Protein AF-A0A1S2LPU7-F1 (afdb_monomer_lite)

Radius of gyration: 16.58 Å; chains: 1; bounding box: 44×33×43 Å

Sequence (123 aa):
MDDPYAPEIELVKGVYVINKKAILELLEGRIHSINSYEFNILKKKSRNISDEDIEYVLEMATVVVLASEKNQTLTTYFIAGTGEKLNSILNLCLGYSKDLENNKFKLSLQNFIDDVEVVKQMG

Secondary structure (DSSP, 8-state):
---TTSPPTTTEEEEEEE--HHHHHHHTTSS--TTSHHHHHHHHHPPPPPGGGHHHHHHHPEEEEEE-SSTTS--EEEEES--HHHHHHHHHHH---GGG-SGGGHHHHHHHHHHHHHHHHH-

Structure (mmCIF, N/CA/C/O backbone):
data_AF-A0A1S2LPU7-F1
#
_entry.id   AF-A0A1S2LPU7-F1
#
loop_
_atom_site.group_PDB
_atom_site.id
_atom_site.type_symbol
_atom_site.label_atom_id
_atom_site.label_alt_id
_atom_site.label_comp_id
_atom_site.label_asym_id
_atom_site.label_entity_id
_atom_site.label_seq_id
_atom_site.pdbx_PDB_ins_code
_atom_site.Cartn_x
_atom_site.Cartn_y
_atom_site.Cartn_z
_atom_site.occupancy
_atom_site.B_iso_or_equiv
_atom_site.auth_seq_id
_atom_site.auth_comp_id
_atom_site.auth_asym_id
_atom_site.auth_atom_id
_atom_site.pdbx_PDB_model_num
ATOM 1 N N . MET A 1 1 ? -12.432 -2.689 -25.517 1.00 45.09 1 MET A N 1
ATOM 2 C CA . MET A 1 1 ? -11.381 -1.663 -25.632 1.00 45.09 1 MET A CA 1
ATOM 3 C C . MET A 1 1 ? -10.434 -1.960 -24.503 1.00 45.09 1 MET A C 1
ATOM 5 O O . MET A 1 1 ? -10.892 -1.933 -23.368 1.00 45.09 1 MET A O 1
ATOM 9 N N . ASP A 1 2 ? -9.207 -2.350 -24.820 1.00 57.66 2 ASP A N 1
ATOM 10 C CA . ASP A 1 2 ? -8.193 -2.603 -23.801 1.00 57.66 2 ASP A CA 1
ATOM 11 C C . ASP A 1 2 ? -7.851 -1.270 -23.130 1.00 57.66 2 ASP A C 1
ATOM 13 O O . ASP A 1 2 ? -7.669 -0.258 -23.812 1.00 57.66 2 ASP A O 1
ATOM 17 N N . ASP A 1 3 ? -7.879 -1.245 -21.798 1.00 61.09 3 ASP A N 1
ATOM 18 C CA . ASP A 1 3 ? -7.487 -0.074 -21.020 1.00 61.09 3 ASP A CA 1
ATOM 19 C C . ASP A 1 3 ? -6.005 0.215 -21.323 1.00 61.09 3 ASP A C 1
ATOM 21 O O . ASP A 1 3 ? -5.168 -0.653 -21.071 1.00 61.09 3 ASP A O 1
ATOM 25 N N . PRO A 1 4 ? -5.653 1.394 -21.872 1.00 68.12 4 PRO A N 1
ATOM 26 C CA . PRO A 1 4 ? -4.277 1.706 -22.257 1.00 68.12 4 PRO A CA 1
ATOM 27 C C . PRO A 1 4 ? -3.309 1.754 -21.066 1.00 68.12 4 PRO A C 1
ATOM 29 O O . PRO A 1 4 ? -2.098 1.820 -21.271 1.00 68.12 4 PRO A O 1
ATOM 32 N N . TYR A 1 5 ? -3.826 1.747 -19.836 1.00 68.12 5 TYR A N 1
ATOM 33 C CA . TYR A 1 5 ? -3.041 1.717 -18.607 1.00 68.12 5 TYR A CA 1
ATOM 34 C C . TYR A 1 5 ? -2.943 0.314 -17.993 1.00 68.12 5 TYR A C 1
ATOM 36 O O . TYR A 1 5 ? -2.151 0.115 -17.068 1.00 68.12 5 TYR A O 1
ATOM 44 N N . ALA A 1 6 ? -3.705 -0.663 -18.496 1.00 71.25 6 ALA A N 1
ATOM 45 C CA . ALA A 1 6 ? -3.581 -2.045 -18.063 1.00 71.25 6 ALA A CA 1
ATOM 46 C C . ALA A 1 6 ? -2.316 -2.677 -18.676 1.00 71.25 6 ALA A C 1
ATOM 48 O O . ALA A 1 6 ? -2.089 -2.566 -19.882 1.00 71.25 6 ALA A O 1
ATOM 49 N N . PRO A 1 7 ? -1.470 -3.341 -17.870 1.00 77.00 7 PRO A N 1
ATOM 50 C CA . PRO A 1 7 ? -0.276 -4.000 -18.383 1.00 77.00 7 PRO A CA 1
ATOM 51 C C . PRO A 1 7 ? -0.633 -5.191 -19.284 1.00 77.00 7 PRO A C 1
ATOM 53 O O . PRO A 1 7 ? -1.641 -5.865 -19.064 1.00 77.00 7 PRO A O 1
ATOM 56 N N . GLU A 1 8 ? 0.240 -5.489 -20.251 1.00 84.44 8 GLU A N 1
ATOM 57 C CA . GLU A 1 8 ? 0.158 -6.713 -21.058 1.00 84.44 8 GLU A CA 1
ATOM 58 C C . GLU A 1 8 ? 0.106 -7.950 -20.149 1.00 84.44 8 GLU A C 1
ATOM 60 O O . GLU A 1 8 ? 0.843 -8.045 -19.159 1.00 84.44 8 GLU A O 1
ATOM 65 N N . ILE A 1 9 ? -0.773 -8.905 -20.467 1.00 84.50 9 ILE A N 1
ATOM 66 C CA . ILE A 1 9 ? -1.068 -10.040 -19.582 1.00 84.50 9 ILE A CA 1
ATOM 67 C C . ILE A 1 9 ? 0.172 -10.907 -19.324 1.00 84.50 9 ILE A C 1
ATOM 69 O O . ILE A 1 9 ? 0.336 -11.454 -18.236 1.00 84.50 9 ILE A O 1
ATOM 73 N N . GLU A 1 10 ? 1.091 -10.972 -20.286 1.00 87.00 10 GLU A N 1
ATOM 74 C CA . GLU A 1 10 ? 2.370 -11.678 -20.200 1.00 87.00 10 GLU A CA 1
ATOM 75 C C . GLU A 1 10 ? 3.321 -11.055 -19.159 1.00 87.00 10 GLU A C 1
ATOM 77 O O . GLU A 1 10 ? 4.179 -11.737 -18.576 1.00 87.00 10 GLU A O 1
ATOM 82 N N . LEU A 1 11 ? 3.163 -9.755 -18.894 1.00 87.88 11 LEU A N 1
ATOM 83 C CA . LEU A 1 11 ? 3.943 -9.012 -17.908 1.00 87.88 11 LEU A CA 1
ATOM 84 C C . LEU A 1 11 ? 3.336 -9.103 -16.506 1.00 87.88 11 LEU A C 1
ATOM 86 O O . LEU A 1 11 ? 4.063 -8.898 -15.531 1.00 87.88 11 LEU A O 1
ATOM 90 N N . VAL A 1 12 ? 2.052 -9.448 -16.374 1.00 89.88 12 VAL A N 1
ATOM 91 C CA . VAL A 1 12 ? 1.372 -9.567 -15.077 1.00 89.88 12 VAL A CA 1
ATOM 92 C C . VAL A 1 12 ? 2.009 -10.675 -14.242 1.00 89.88 12 VAL A C 1
ATOM 94 O O . VAL A 1 12 ? 2.089 -11.835 -14.642 1.00 89.88 12 VAL A O 1
ATOM 97 N N . LYS A 1 13 ? 2.467 -10.312 -13.043 1.00 88.19 13 LYS A N 1
ATOM 98 C CA . LYS A 1 13 ? 3.048 -11.243 -12.064 1.00 88.19 13 LYS A CA 1
ATOM 99 C C . LYS A 1 13 ? 2.107 -11.538 -10.904 1.00 88.19 13 LYS A C 1
ATOM 101 O O . LYS A 1 13 ? 2.284 -12.545 -10.225 1.00 88.19 13 LYS A O 1
ATOM 106 N N . GLY A 1 14 ? 1.102 -10.693 -10.689 1.00 88.25 14 GLY A N 1
ATOM 107 C CA . GLY A 1 14 ? 0.073 -10.934 -9.689 1.00 88.25 14 GLY A CA 1
ATOM 108 C C . GLY A 1 14 ? -1.033 -9.891 -9.724 1.00 88.25 14 GLY A C 1
ATOM 109 O O . GLY A 1 14 ? -0.801 -8.736 -10.080 1.00 88.25 14 GLY A O 1
ATOM 110 N N . VAL A 1 15 ? -2.229 -10.316 -9.323 1.00 88.75 15 VAL A N 1
ATOM 111 C CA . VAL A 1 15 ? -3.395 -9.455 -9.115 1.00 88.75 15 VAL A CA 1
ATOM 112 C C . VAL A 1 15 ? -3.830 -9.610 -7.666 1.00 88.75 15 VAL A C 1
ATOM 114 O O . VAL A 1 15 ? -4.019 -10.727 -7.184 1.00 88.75 15 VAL A O 1
ATOM 117 N N . TYR A 1 16 ? -3.970 -8.490 -6.969 1.00 88.94 16 TYR A N 1
ATOM 118 C CA . TYR A 1 16 ? -4.309 -8.436 -5.554 1.00 88.94 16 TYR A CA 1
ATOM 119 C C . TYR A 1 16 ? -5.559 -7.594 -5.359 1.00 88.94 16 TYR A C 1
ATOM 121 O O . TYR A 1 16 ? -5.692 -6.523 -5.942 1.00 88.94 16 TYR A O 1
ATOM 129 N N . VAL A 1 17 ? -6.461 -8.067 -4.505 1.00 87.62 17 VAL A N 1
ATOM 130 C CA . VAL A 1 17 ? -7.701 -7.364 -4.171 1.00 87.62 17 VAL A CA 1
ATOM 131 C C . VAL A 1 17 ? -7.637 -6.937 -2.713 1.00 87.62 17 VAL A C 1
ATOM 133 O O . VAL A 1 17 ? -7.504 -7.767 -1.811 1.00 87.62 17 VAL A O 1
ATOM 136 N N . ILE A 1 18 ? -7.733 -5.633 -2.475 1.00 89.12 18 ILE A N 1
ATOM 137 C CA . ILE A 1 18 ? -7.813 -5.047 -1.142 1.00 89.12 18 ILE A CA 1
ATOM 138 C C . ILE A 1 18 ? -9.277 -4.718 -0.882 1.00 89.12 18 ILE A C 1
ATOM 140 O O . ILE A 1 18 ? -9.846 -3.843 -1.517 1.00 89.12 18 ILE A O 1
ATOM 144 N N . ASN A 1 19 ? -9.890 -5.419 0.067 1.00 86.69 19 ASN A N 1
ATOM 145 C CA . ASN A 1 19 ? -11.323 -5.297 0.361 1.00 86.69 19 ASN A CA 1
ATOM 146 C C . ASN A 1 19 ? -11.621 -5.023 1.844 1.00 86.69 19 ASN A C 1
ATOM 148 O O . ASN A 1 19 ? -12.765 -4.800 2.241 1.00 86.69 19 ASN A O 1
ATOM 152 N N . LYS A 1 20 ? -10.594 -5.018 2.702 1.00 87.81 20 LYS A N 1
ATOM 153 C CA . LYS A 1 20 ? -10.769 -4.702 4.119 1.00 87.81 20 LYS A CA 1
ATOM 154 C C . LYS A 1 20 ? -11.007 -3.207 4.275 1.00 87.81 20 LYS A C 1
ATOM 156 O O . LYS A 1 20 ? -10.073 -2.424 4.145 1.00 87.81 20 LYS A O 1
ATOM 161 N N . LYS A 1 21 ? -12.229 -2.830 4.659 1.00 87.00 21 LYS A N 1
ATOM 162 C CA . LYS A 1 21 ? -12.656 -1.430 4.837 1.00 87.00 21 LYS A CA 1
ATOM 163 C C . LYS A 1 21 ? -11.662 -0.553 5.608 1.00 87.00 21 LYS A C 1
ATOM 165 O O . LYS A 1 21 ? -11.342 0.533 5.154 1.00 87.00 21 LYS A O 1
ATOM 170 N N . ALA A 1 22 ? -11.130 -1.029 6.737 1.00 91.00 22 ALA A N 1
ATOM 171 C CA . ALA A 1 22 ? -10.152 -0.264 7.519 1.00 91.00 22 ALA A CA 1
ATOM 172 C C . ALA A 1 22 ? -8.863 0.049 6.733 1.00 91.00 22 ALA A C 1
ATOM 174 O O . ALA A 1 22 ? -8.285 1.117 6.900 1.00 91.00 22 ALA A O 1
ATOM 175 N N . ILE A 1 23 ? -8.420 -0.879 5.877 1.00 91.88 23 ILE A N 1
ATOM 176 C CA . ILE A 1 23 ? -7.254 -0.691 5.007 1.00 91.88 23 ILE A CA 1
ATOM 177 C C . ILE A 1 23 ? -7.602 0.259 3.866 1.00 91.88 23 ILE A C 1
ATOM 179 O O . ILE A 1 23 ? -6.837 1.175 3.608 1.00 91.88 23 ILE A O 1
ATOM 183 N N . LEU A 1 24 ? -8.762 0.090 3.232 1.00 91.06 24 LEU A N 1
ATOM 184 C CA . LEU A 1 24 ? -9.215 0.987 2.169 1.00 91.06 24 LEU A CA 1
ATOM 185 C C . LEU A 1 24 ? -9.298 2.436 2.659 1.00 91.06 24 LEU A C 1
ATOM 187 O O . LEU A 1 24 ? -8.685 3.317 2.071 1.00 91.06 24 LEU A O 1
ATOM 191 N N . GLU A 1 25 ? -9.933 2.680 3.807 1.00 91.69 25 GLU A N 1
ATOM 192 C CA . GLU A 1 25 ? -10.023 4.030 4.377 1.00 91.69 25 GLU A CA 1
ATOM 193 C C . GLU A 1 25 ? -8.655 4.614 4.775 1.00 91.69 25 GLU A C 1
ATOM 195 O O . GLU A 1 25 ? -8.457 5.827 4.698 1.00 91.69 25 GLU A O 1
ATOM 200 N N . LEU A 1 26 ? -7.693 3.773 5.170 1.00 93.88 26 LEU A N 1
ATOM 201 C CA . LEU A 1 26 ? -6.310 4.198 5.394 1.00 93.88 26 LEU A CA 1
ATOM 202 C C . LEU A 1 26 ? -5.629 4.606 4.078 1.00 93.88 26 LEU A C 1
ATOM 204 O O . LEU A 1 26 ? -5.004 5.666 4.029 1.00 93.88 26 LEU A O 1
ATOM 208 N N . LEU A 1 27 ? -5.748 3.783 3.031 1.00 93.00 27 LEU A N 1
ATOM 209 C CA . LEU A 1 27 ? -5.124 4.008 1.721 1.00 93.00 27 LEU A CA 1
ATOM 210 C C . LEU A 1 27 ? -5.712 5.221 0.988 1.00 93.00 27 LEU A C 1
ATOM 212 O O . LEU A 1 27 ? -4.995 5.898 0.254 1.00 93.00 27 LEU A O 1
ATOM 216 N N . GLU A 1 28 ? -6.986 5.524 1.229 1.00 90.38 28 GLU A N 1
ATOM 217 C CA . GLU A 1 28 ? -7.673 6.732 0.758 1.00 90.38 28 GLU A CA 1
ATOM 218 C C . GLU A 1 28 ? -7.334 7.993 1.564 1.00 90.38 28 GLU A C 1
ATOM 220 O O . GLU A 1 28 ? -7.795 9.079 1.230 1.00 90.38 28 GLU A O 1
ATOM 225 N N . GLY A 1 29 ? -6.600 7.864 2.671 1.00 90.44 29 GLY A N 1
ATOM 226 C CA . GLY A 1 29 ? -6.273 8.992 3.541 1.00 90.44 29 GLY A CA 1
ATOM 227 C C . GLY A 1 29 ? -7.400 9.454 4.466 1.00 90.44 29 GLY A C 1
ATOM 228 O O . GLY A 1 29 ? -7.167 10.346 5.279 1.00 90.44 29 GLY A O 1
ATOM 229 N N . ARG A 1 30 ? -8.579 8.813 4.447 1.00 91.62 30 ARG A N 1
ATOM 230 C CA . ARG A 1 30 ? -9.647 9.077 5.435 1.00 91.62 30 ARG A CA 1
ATOM 231 C C . ARG A 1 30 ? -9.194 8.747 6.854 1.00 91.62 30 ARG A C 1
ATOM 233 O O . ARG A 1 30 ? -9.590 9.413 7.807 1.00 91.62 30 ARG A O 1
ATOM 240 N N . ILE A 1 31 ? -8.346 7.729 6.985 1.00 93.44 31 ILE A N 1
ATOM 241 C CA . ILE A 1 31 ? -7.647 7.390 8.220 1.00 93.44 31 ILE A CA 1
ATOM 242 C C . ILE A 1 31 ? -6.159 7.667 8.029 1.00 93.44 31 ILE A C 1
ATOM 244 O O . ILE A 1 31 ? -5.553 7.320 7.013 1.00 93.44 31 ILE A O 1
ATOM 248 N N . HIS A 1 32 ? -5.551 8.296 9.029 1.00 91.38 32 HIS A N 1
ATOM 249 C CA . HIS A 1 32 ? -4.173 8.760 8.919 1.00 91.38 32 HIS A CA 1
ATOM 250 C C . HIS A 1 32 ? -3.163 7.650 9.211 1.00 91.38 32 HIS A C 1
ATOM 252 O O . HIS A 1 32 ? -2.204 7.513 8.456 1.00 91.38 32 HIS A O 1
ATOM 258 N N . SER A 1 33 ? -3.420 6.832 10.238 1.00 94.25 33 SER A N 1
ATOM 259 C CA . SER A 1 33 ? -2.494 5.803 10.718 1.00 94.25 33 SER A CA 1
ATOM 260 C C . SER A 1 33 ? -3.200 4.520 11.162 1.00 94.25 33 SER A C 1
ATOM 262 O O . SER A 1 33 ? -4.304 4.569 11.714 1.00 94.25 33 SER A O 1
ATOM 264 N N . ILE A 1 34 ? -2.526 3.376 11.016 1.00 95.31 34 ILE A N 1
ATOM 265 C CA . ILE A 1 34 ? -2.927 2.074 11.571 1.00 95.31 34 ILE A CA 1
ATOM 266 C C . ILE A 1 34 ? -2.990 2.076 13.102 1.00 95.31 34 ILE A C 1
ATOM 268 O O . ILE A 1 34 ? -3.693 1.262 13.699 1.00 95.31 34 ILE A O 1
ATOM 272 N N . ASN A 1 35 ? -2.274 3.000 13.743 1.00 94.75 35 ASN A N 1
ATOM 273 C CA . ASN A 1 35 ? -2.229 3.134 15.196 1.00 94.75 35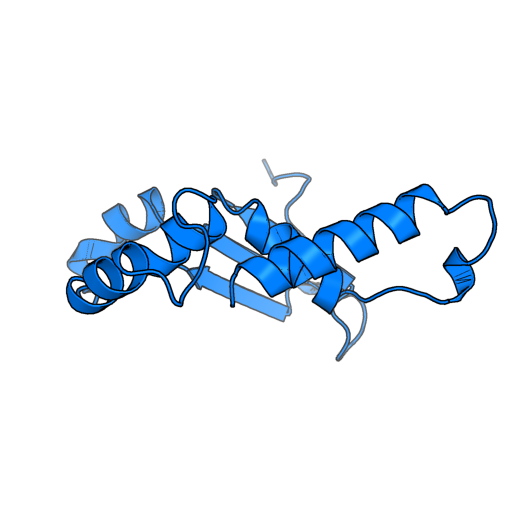 ASN A CA 1
ATOM 274 C C . ASN A 1 35 ? -3.393 3.975 15.744 1.00 94.75 35 ASN A C 1
ATOM 276 O O . ASN A 1 35 ? -3.575 4.064 16.958 1.00 94.75 35 ASN A O 1
ATOM 280 N N . SER A 1 36 ? -4.196 4.579 14.865 1.00 94.88 36 SER A N 1
ATOM 281 C CA . SER A 1 36 ? -5.325 5.424 15.251 1.00 94.88 36 SER A CA 1
ATOM 282 C C . SER A 1 36 ? -6.466 4.633 15.903 1.00 94.88 36 SER A C 1
ATOM 284 O O . SER A 1 36 ? -6.636 3.420 15.713 1.00 94.88 36 SER A O 1
ATOM 286 N N . TYR A 1 37 ? -7.275 5.328 16.699 1.00 94.00 37 TYR A N 1
ATOM 287 C CA . TYR A 1 37 ? -8.444 4.736 17.345 1.00 94.00 37 TYR A CA 1
ATOM 288 C C . TYR A 1 37 ? -9.500 4.321 16.307 1.00 94.00 37 TYR A C 1
ATOM 290 O O . TYR A 1 37 ? -10.073 3.231 16.391 1.00 94.00 37 TYR A O 1
ATOM 298 N N . GLU A 1 38 ? -9.688 5.154 15.286 1.00 93.62 38 GLU A N 1
ATOM 299 C CA . GLU A 1 38 ? -10.588 4.968 14.151 1.00 93.62 38 GLU A CA 1
ATOM 300 C C . GLU A 1 38 ? -10.249 3.688 13.384 1.00 93.62 38 GLU A C 1
ATOM 302 O O . GLU A 1 38 ? -11.123 2.839 13.171 1.00 93.62 38 GLU A O 1
ATOM 307 N N . PHE A 1 39 ? -8.964 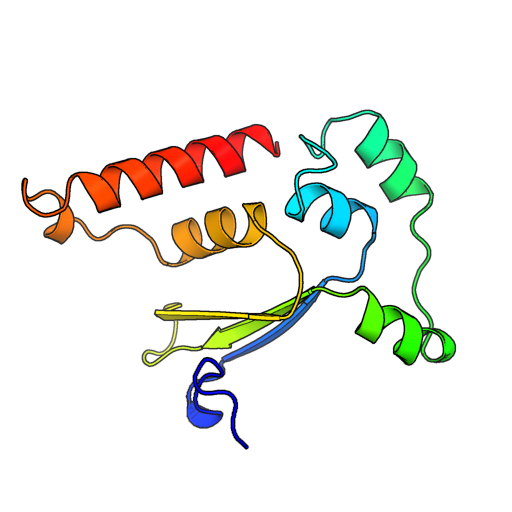3.496 13.059 1.00 94.69 39 PHE A N 1
ATOM 308 C CA . PHE A 1 39 ? -8.492 2.277 12.406 1.00 94.69 39 PHE A CA 1
ATOM 309 C C . PHE A 1 39 ? -8.808 1.040 13.244 1.00 94.69 39 PHE A C 1
ATOM 311 O O . PHE A 1 39 ? -9.338 0.052 12.736 1.00 94.69 39 PHE A O 1
ATOM 318 N N . ASN A 1 40 ? -8.526 1.094 14.547 1.00 93.19 40 ASN A N 1
ATOM 319 C CA . ASN A 1 40 ? -8.742 -0.031 15.449 1.00 93.19 40 ASN A CA 1
ATOM 320 C C . ASN A 1 40 ? -10.223 -0.405 15.592 1.00 93.19 40 ASN A C 1
ATOM 322 O O . ASN A 1 40 ? -10.547 -1.595 15.652 1.00 93.19 40 ASN A O 1
ATOM 326 N N . ILE A 1 41 ? -11.136 0.571 15.607 1.00 93.19 41 ILE A N 1
ATOM 327 C CA . ILE A 1 41 ? -12.578 0.296 15.591 1.00 93.19 41 ILE A CA 1
ATOM 328 C C . ILE A 1 41 ? -12.977 -0.398 14.290 1.00 93.19 41 ILE A C 1
ATOM 330 O O . ILE A 1 41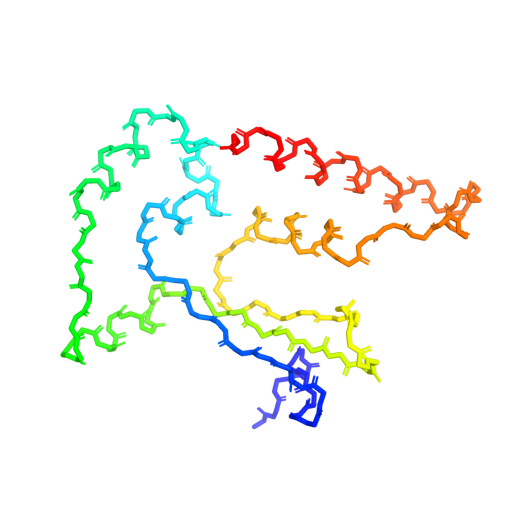 ? -13.653 -1.429 14.327 1.00 93.19 41 ILE A O 1
ATOM 334 N N . LEU A 1 42 ? -12.585 0.159 13.144 1.00 90.31 42 LEU A N 1
ATOM 335 C CA . LEU A 1 42 ? -12.977 -0.371 11.839 1.00 90.31 42 LEU A CA 1
ATOM 336 C C . LEU A 1 42 ? -12.379 -1.753 11.589 1.00 90.31 42 LEU A C 1
ATOM 338 O O . LEU A 1 42 ? -13.074 -2.640 11.099 1.00 90.31 42 LEU A O 1
ATOM 342 N N . LYS A 1 43 ? -11.135 -1.977 12.015 1.00 90.12 43 LYS A N 1
ATOM 343 C CA . LYS A 1 43 ? -10.480 -3.286 11.982 1.00 90.12 43 LYS A CA 1
ATOM 344 C C . LYS A 1 43 ? -11.265 -4.320 12.788 1.00 90.12 43 LYS A C 1
ATOM 346 O O . LYS A 1 43 ? -11.512 -5.409 12.281 1.00 90.12 43 LYS A O 1
ATOM 351 N N . LYS A 1 44 ? -11.718 -3.986 14.003 1.00 88.19 44 LYS A N 1
ATOM 352 C CA . LYS A 1 44 ? -12.538 -4.894 14.831 1.00 88.19 44 LYS A CA 1
ATOM 353 C C . LYS A 1 44 ? -13.921 -5.168 14.239 1.00 88.19 44 LYS A C 1
ATOM 355 O O . LYS A 1 44 ? -14.461 -6.247 14.443 1.00 88.19 44 LYS A O 1
ATOM 360 N N . LYS A 1 45 ? -14.497 -4.193 13.532 1.00 82.81 45 LYS A N 1
ATOM 361 C CA . LYS A 1 45 ? -15.798 -4.319 12.857 1.00 82.81 45 LYS A CA 1
ATOM 362 C C . LYS A 1 45 ? -15.706 -4.988 11.485 1.00 82.81 45 LYS A C 1
ATOM 364 O O . LYS A 1 45 ? -16.750 -5.288 10.907 1.00 82.81 45 LYS A O 1
ATOM 369 N N . SER A 1 46 ? -14.497 -5.186 10.954 1.00 76.81 46 SER A N 1
ATOM 370 C CA . SER A 1 46 ? -14.316 -5.823 9.654 1.00 76.81 46 SER A CA 1
ATOM 371 C C . SER A 1 46 ? -14.837 -7.259 9.708 1.00 76.81 46 SER A C 1
ATOM 373 O O . SER A 1 46 ? -14.475 -8.036 10.591 1.00 76.81 46 SER A O 1
ATOM 375 N N . ARG A 1 47 ? -15.753 -7.574 8.794 1.00 72.25 47 ARG A N 1
ATOM 376 C CA . ARG A 1 47 ? -16.312 -8.915 8.629 1.00 72.25 47 ARG A CA 1
ATOM 377 C C . ARG A 1 47 ? -15.509 -9.644 7.559 1.00 72.25 47 ARG A C 1
ATOM 379 O O . ARG A 1 47 ? -14.967 -9.006 6.656 1.00 72.25 47 ARG A O 1
ATOM 386 N N . ASN A 1 48 ? -15.440 -10.966 7.667 1.00 70.75 48 ASN A N 1
ATOM 387 C CA . ASN A 1 48 ? -14.982 -11.779 6.550 1.00 70.75 48 ASN A CA 1
ATOM 388 C C . ASN A 1 48 ? -16.049 -11.714 5.460 1.00 70.75 48 ASN A C 1
ATOM 390 O O . ASN A 1 48 ? -17.233 -11.870 5.748 1.00 70.75 48 ASN A O 1
ATOM 394 N N . ILE A 1 49 ? -15.602 -11.433 4.246 1.00 69.88 49 ILE A N 1
ATOM 395 C CA . ILE A 1 49 ? -16.433 -11.403 3.049 1.00 69.88 49 ILE A CA 1
ATOM 396 C C . ILE A 1 49 ? -16.721 -12.849 2.650 1.00 69.88 49 ILE A C 1
ATOM 398 O O . ILE A 1 49 ? -15.801 -13.671 2.638 1.00 69.88 49 ILE A O 1
ATOM 402 N N . SER A 1 50 ? -17.984 -13.139 2.353 1.00 68.69 50 SER A N 1
ATOM 403 C CA . SER A 1 50 ? -18.419 -14.409 1.775 1.00 68.69 50 SER A CA 1
ATOM 404 C C . SER A 1 50 ? -18.546 -14.302 0.252 1.00 68.69 50 SER A C 1
ATOM 406 O O . SER A 1 50 ? -18.550 -13.200 -0.294 1.00 68.69 50 SER A O 1
ATOM 408 N N . ASP A 1 51 ? -18.666 -15.432 -0.445 1.00 70.19 51 ASP A N 1
ATOM 409 C CA . ASP A 1 51 ? -18.820 -15.444 -1.909 1.00 70.19 51 ASP A CA 1
ATOM 410 C C . ASP A 1 51 ? -20.091 -14.704 -2.373 1.00 70.19 51 ASP A C 1
ATOM 412 O O . ASP A 1 51 ? -20.122 -14.145 -3.466 1.00 70.19 51 ASP A O 1
ATOM 416 N N . GLU A 1 52 ? -21.117 -14.629 -1.518 1.00 71.88 52 GLU A N 1
ATOM 417 C CA . GLU A 1 52 ? -22.358 -13.879 -1.766 1.00 71.88 52 GLU A CA 1
ATOM 418 C C . GLU A 1 52 ? -22.144 -12.353 -1.750 1.00 71.88 52 GLU A C 1
ATOM 420 O O . GLU A 1 52 ? -22.941 -11.610 -2.317 1.00 71.88 52 GLU A O 1
ATOM 425 N N . ASP A 1 53 ? -21.045 -11.876 -1.160 1.00 70.38 53 ASP A N 1
ATOM 426 C CA . ASP A 1 53 ? -20.702 -10.454 -1.069 1.00 70.38 53 ASP A CA 1
ATOM 427 C C . ASP A 1 53 ? -19.795 -9.985 -2.230 1.00 70.38 53 ASP A C 1
ATOM 429 O O . ASP A 1 53 ? -19.341 -8.840 -2.230 1.00 70.38 53 ASP A O 1
ATOM 433 N N . ILE A 1 54 ? -19.490 -10.848 -3.214 1.00 71.75 54 ILE A N 1
ATOM 434 C CA . ILE A 1 54 ? -18.512 -10.570 -4.285 1.00 71.75 54 ILE A CA 1
ATOM 435 C C . ILE A 1 54 ? -18.838 -9.306 -5.083 1.00 71.75 54 ILE A C 1
ATOM 437 O O . ILE A 1 54 ? -17.933 -8.514 -5.338 1.00 71.75 54 ILE A O 1
ATOM 441 N N . GLU A 1 55 ? -20.100 -9.082 -5.459 1.00 72.75 55 GLU A N 1
ATOM 442 C CA . GLU A 1 55 ? -20.483 -7.886 -6.227 1.00 72.75 55 GLU A CA 1
ATOM 443 C C . GLU A 1 55 ? -20.215 -6.609 -5.422 1.00 72.75 55 GLU A C 1
ATOM 445 O O . GLU A 1 55 ? -19.562 -5.688 -5.909 1.00 72.75 55 GLU A O 1
ATOM 450 N N . TYR A 1 56 ? -20.600 -6.605 -4.144 1.00 70.75 56 TYR A N 1
ATOM 451 C CA . TYR A 1 56 ? -20.333 -5.502 -3.222 1.00 70.75 56 TYR A CA 1
ATOM 452 C C . TYR A 1 56 ? -18.829 -5.269 -3.009 1.00 70.75 56 TYR A C 1
ATOM 454 O O . TYR A 1 56 ? -18.366 -4.134 -2.879 1.00 70.75 56 TYR A O 1
ATOM 462 N N . VAL A 1 57 ? -18.031 -6.338 -2.995 1.00 72.38 57 VAL A N 1
ATOM 463 C CA . VAL A 1 57 ? -16.572 -6.226 -2.931 1.00 72.38 57 VAL A CA 1
ATOM 464 C C . VAL A 1 57 ? -16.010 -5.592 -4.184 1.00 72.38 57 VAL A C 1
ATOM 466 O O . VAL A 1 57 ? -15.154 -4.729 -4.058 1.00 72.38 57 VAL A O 1
ATOM 469 N N . LEU A 1 58 ? -16.466 -5.983 -5.370 1.00 71.00 58 LEU A N 1
ATOM 470 C CA . LEU A 1 58 ? -15.969 -5.409 -6.619 1.00 71.00 58 LEU A CA 1
ATOM 471 C C . LEU A 1 58 ? -16.308 -3.917 -6.745 1.00 71.00 58 LEU A C 1
ATOM 473 O O . LEU A 1 58 ? -15.531 -3.178 -7.342 1.00 71.00 58 LEU A O 1
ATOM 477 N N . GLU A 1 59 ? -17.405 -3.458 -6.139 1.00 74.25 59 GLU A N 1
ATOM 478 C CA . GLU A 1 59 ? -17.757 -2.033 -6.088 1.00 74.25 59 GLU A CA 1
ATOM 479 C C . GLU A 1 59 ? -16.858 -1.207 -5.155 1.00 74.25 59 GLU A C 1
ATOM 481 O O . GLU A 1 59 ? -16.656 -0.016 -5.392 1.00 74.25 59 GLU A O 1
ATOM 486 N N . MET A 1 60 ? -16.334 -1.807 -4.081 1.00 77.19 60 MET A N 1
ATOM 487 C CA . MET A 1 60 ? -15.586 -1.080 -3.043 1.00 77.19 60 MET A CA 1
ATOM 488 C C . MET A 1 60 ? -14.093 -1.406 -2.980 1.00 77.19 60 MET A C 1
ATOM 490 O O . MET A 1 60 ? -13.351 -0.715 -2.282 1.00 77.19 60 MET A O 1
ATOM 494 N N . ALA A 1 61 ? -13.650 -2.484 -3.616 1.00 86.00 61 ALA A N 1
ATOM 495 C CA . ALA A 1 61 ? -12.282 -2.952 -3.504 1.00 86.00 61 ALA A CA 1
ATOM 496 C C . ALA A 1 61 ? -11.334 -2.152 -4.388 1.00 86.00 61 ALA A C 1
ATOM 498 O O . ALA A 1 61 ? -11.656 -1.753 -5.505 1.00 86.00 61 ALA A O 1
ATOM 499 N N . THR A 1 62 ? -10.107 -2.031 -3.901 1.00 89.00 62 THR A N 1
ATOM 500 C CA . THR A 1 62 ? -8.988 -1.569 -4.710 1.00 89.00 62 THR A CA 1
ATOM 501 C C . THR A 1 62 ? -8.271 -2.791 -5.266 1.00 89.00 62 THR A C 1
ATOM 503 O O . THR A 1 62 ? -7.817 -3.655 -4.508 1.00 89.00 62 THR A O 1
ATOM 506 N N . VAL A 1 63 ? -8.175 -2.874 -6.590 1.00 88.31 63 VAL A N 1
ATOM 507 C CA . VAL A 1 63 ? -7.452 -3.933 -7.298 1.00 88.31 63 VAL A CA 1
ATOM 508 C C . VAL A 1 63 ? -6.076 -3.415 -7.684 1.00 88.31 63 VAL A C 1
ATOM 510 O O . VAL A 1 63 ? -5.951 -2.356 -8.292 1.00 88.31 63 VAL A O 1
ATOM 513 N N . VAL A 1 64 ? -5.043 -4.178 -7.346 1.00 90.25 64 VAL A N 1
ATOM 514 C CA . VAL A 1 64 ? -3.651 -3.882 -7.680 1.00 90.25 64 VAL A CA 1
ATOM 515 C C . VAL A 1 64 ? -3.129 -4.960 -8.609 1.00 90.25 64 VAL A C 1
ATOM 517 O O . VAL A 1 64 ? -3.113 -6.140 -8.258 1.00 90.25 64 VAL A O 1
ATOM 520 N N . VAL A 1 65 ? -2.664 -4.552 -9.780 1.00 89.81 65 VAL A N 1
ATOM 521 C CA . VAL A 1 65 ? -1.978 -5.424 -10.729 1.00 89.81 65 VAL A CA 1
ATOM 522 C C . VAL A 1 65 ? -0.495 -5.106 -10.661 1.00 89.81 65 VAL A C 1
ATOM 524 O O . VAL A 1 65 ? -0.089 -3.972 -10.898 1.00 89.81 65 VAL A O 1
ATOM 527 N N . LEU A 1 66 ? 0.319 -6.102 -10.326 1.00 90.06 66 LEU A N 1
ATOM 528 C CA . LEU A 1 66 ? 1.773 -5.999 -10.361 1.00 90.06 66 LEU A CA 1
ATOM 529 C C . LEU A 1 66 ? 2.267 -6.586 -11.676 1.00 90.06 66 LEU A C 1
ATOM 531 O O . LEU A 1 66 ? 1.960 -7.739 -11.994 1.00 90.06 66 LEU A O 1
ATOM 535 N N . ALA A 1 67 ? 3.059 -5.819 -12.418 1.00 87.94 67 ALA A N 1
ATOM 536 C CA . ALA A 1 67 ? 3.629 -6.259 -13.679 1.00 87.94 67 ALA A CA 1
ATOM 537 C C . ALA A 1 67 ? 5.142 -6.045 -13.717 1.00 87.94 67 ALA A C 1
ATOM 539 O O . ALA A 1 67 ? 5.712 -5.168 -13.057 1.00 87.94 67 ALA A O 1
ATOM 540 N N . SER A 1 68 ? 5.812 -6.925 -14.455 1.00 85.38 68 SER A N 1
ATOM 541 C CA . SER A 1 68 ? 7.255 -6.885 -14.569 1.00 85.38 68 SER A CA 1
ATOM 542 C C . SER 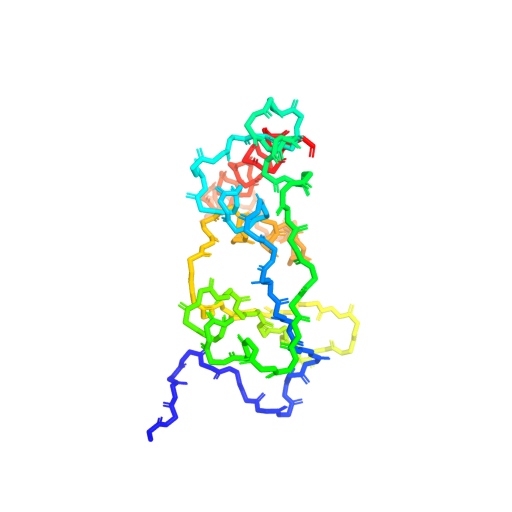A 1 68 ? 7.796 -7.420 -15.885 1.00 85.38 68 SER A C 1
ATOM 544 O O . SER A 1 68 ? 7.486 -8.541 -16.295 1.00 85.38 68 SER A O 1
ATOM 546 N N . GLU A 1 69 ? 8.711 -6.646 -16.463 1.00 82.69 69 GLU A N 1
ATOM 547 C CA . GLU A 1 69 ? 9.568 -7.045 -17.583 1.00 82.69 69 GLU A CA 1
ATOM 548 C C . GLU A 1 69 ? 10.708 -7.988 -17.159 1.00 82.69 69 GLU A C 1
ATOM 550 O O . GLU A 1 69 ? 11.270 -8.701 -17.989 1.00 82.69 69 GLU A O 1
ATOM 555 N N . LYS A 1 70 ? 11.077 -8.007 -15.870 1.00 77.50 70 LYS A N 1
ATOM 556 C CA . LYS A 1 70 ? 12.214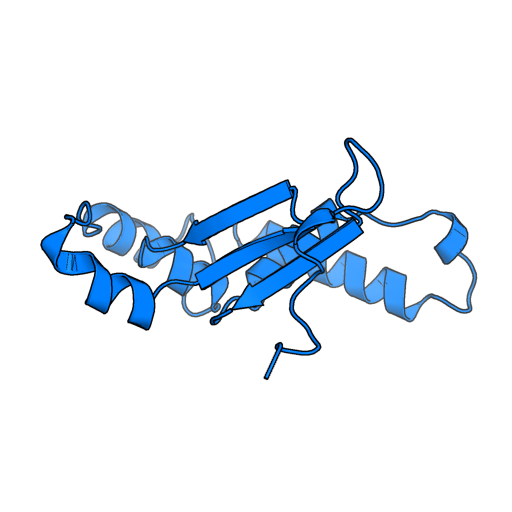 -8.776 -15.343 1.00 77.50 70 LYS A CA 1
ATOM 557 C C . LYS A 1 70 ? 11.789 -9.669 -14.187 1.00 77.50 70 LYS A C 1
ATOM 559 O O . LYS A 1 70 ? 11.202 -9.223 -13.207 1.00 77.50 70 LYS A O 1
ATOM 564 N N . ASN A 1 71 ? 12.170 -10.941 -14.235 1.00 65.81 71 ASN A N 1
ATOM 565 C CA . ASN A 1 71 ? 11.919 -11.837 -13.110 1.00 65.81 71 ASN A CA 1
ATOM 566 C C . ASN A 1 71 ? 12.551 -11.262 -11.826 1.00 65.81 71 ASN A C 1
ATOM 568 O O . ASN A 1 71 ? 13.736 -10.947 -11.820 1.00 65.81 71 ASN A O 1
ATOM 572 N N . GLN A 1 72 ? 11.750 -11.177 -10.753 1.00 72.00 72 GLN A N 1
ATOM 573 C CA . GLN A 1 72 ? 12.119 -10.740 -9.391 1.00 72.00 72 GLN A CA 1
ATOM 574 C C . GLN A 1 72 ? 12.183 -9.227 -9.110 1.00 72.00 72 GLN A C 1
ATOM 576 O O . GLN A 1 72 ? 12.450 -8.853 -7.971 1.00 72.00 72 GLN A O 1
ATOM 581 N N . THR A 1 73 ? 11.905 -8.344 -10.072 1.00 74.75 73 THR A N 1
ATOM 582 C CA . THR A 1 73 ? 11.859 -6.888 -9.816 1.00 74.75 73 THR A CA 1
ATOM 583 C C . THR A 1 73 ? 10.499 -6.337 -10.201 1.00 74.75 73 THR A C 1
ATOM 585 O O . THR A 1 73 ? 10.037 -6.622 -11.296 1.00 74.75 73 THR A O 1
ATOM 588 N N . LEU A 1 74 ? 9.840 -5.557 -9.346 1.00 77.44 74 LEU A N 1
ATOM 589 C CA . LEU A 1 74 ? 8.634 -4.833 -9.755 1.00 77.44 74 LEU A CA 1
ATOM 590 C C . LEU A 1 74 ? 9.052 -3.703 -10.704 1.00 77.44 74 LEU A C 1
ATOM 592 O O . LEU A 1 74 ? 9.912 -2.908 -10.335 1.00 77.44 74 LEU A O 1
ATOM 596 N N . THR A 1 75 ? 8.490 -3.639 -11.914 1.00 82.38 75 THR A N 1
ATOM 597 C CA . THR A 1 75 ? 8.802 -2.547 -12.859 1.00 82.38 75 THR A CA 1
ATOM 598 C C . THR A 1 75 ? 7.625 -1.613 -13.065 1.00 82.38 75 THR A C 1
ATOM 600 O O . THR A 1 75 ? 7.832 -0.435 -13.335 1.00 82.38 75 THR A O 1
ATOM 603 N N . THR A 1 76 ? 6.398 -2.113 -12.922 1.00 86.56 76 THR A N 1
ATOM 604 C CA . THR A 1 76 ? 5.198 -1.289 -13.012 1.00 86.56 76 THR A CA 1
ATOM 605 C C . THR A 1 76 ? 4.060 -1.885 -12.193 1.00 86.56 76 THR A C 1
ATOM 607 O O . THR A 1 76 ? 4.047 -3.075 -11.861 1.00 86.56 76 THR A O 1
ATOM 610 N N . TYR A 1 77 ? 3.095 -1.044 -11.857 1.00 88.44 77 TYR A N 1
ATOM 611 C CA . TYR A 1 77 ? 1.870 -1.451 -11.202 1.00 88.44 77 TYR A CA 1
ATOM 612 C C . TYR A 1 77 ? 0.699 -0.645 -11.754 1.00 88.44 77 TYR A C 1
ATOM 614 O O . TYR A 1 77 ? 0.860 0.474 -12.238 1.00 88.44 77 TYR A O 1
ATOM 622 N N . PHE A 1 78 ? -0.489 -1.219 -11.650 1.00 87.81 78 PHE A N 1
ATOM 623 C CA . PHE A 1 78 ? -1.741 -0.560 -11.978 1.00 87.81 78 PHE A CA 1
ATOM 624 C C . PHE A 1 78 ? -2.695 -0.689 -10.794 1.00 87.81 78 PHE A C 1
ATOM 626 O O . PHE A 1 78 ? -2.755 -1.741 -10.153 1.00 87.81 78 PHE A O 1
ATOM 633 N N . ILE A 1 79 ? -3.427 0.384 -10.501 1.00 88.06 79 ILE A N 1
ATOM 634 C CA . ILE A 1 79 ? -4.423 0.427 -9.434 1.00 88.06 79 ILE A CA 1
ATOM 635 C C . ILE A 1 79 ? -5.769 0.777 -10.062 1.00 88.06 79 ILE A C 1
ATOM 637 O O . ILE A 1 79 ? -5.930 1.863 -10.613 1.00 88.06 79 ILE A O 1
ATOM 641 N N . ALA A 1 80 ? -6.741 -0.120 -9.932 1.00 84.25 80 ALA A N 1
ATOM 642 C CA . ALA A 1 80 ? -8.145 0.190 -10.164 1.00 84.25 80 ALA A CA 1
ATOM 643 C C . ALA A 1 80 ? -8.831 0.419 -8.814 1.00 84.25 80 ALA A C 1
ATOM 645 O O . ALA A 1 80 ? -8.850 -0.470 -7.963 1.00 84.25 80 ALA A O 1
ATOM 646 N N . GLY A 1 81 ? -9.373 1.620 -8.625 1.00 79.00 81 GLY A N 1
ATOM 647 C CA . GLY A 1 81 ? -9.953 2.079 -7.364 1.00 79.00 81 GLY A CA 1
ATOM 648 C C . GLY A 1 81 ? -9.153 3.222 -6.740 1.00 79.00 81 GLY A C 1
ATOM 649 O O . GLY A 1 81 ? -8.285 3.828 -7.368 1.00 79.00 81 GLY A O 1
ATOM 650 N N . THR A 1 82 ? -9.472 3.546 -5.495 1.00 73.38 82 THR A N 1
ATOM 651 C CA . THR A 1 82 ? -8.888 4.659 -4.742 1.00 73.38 82 THR A CA 1
ATOM 652 C C . THR A 1 82 ? -7.761 4.164 -3.830 1.00 73.38 82 THR A C 1
ATOM 654 O O . THR A 1 82 ? -7.847 3.107 -3.201 1.00 73.38 82 THR A O 1
ATOM 657 N N . GLY A 1 83 ? -6.656 4.910 -3.770 1.00 75.62 83 GLY A N 1
ATOM 658 C CA . GLY A 1 83 ? -5.480 4.490 -3.007 1.00 75.62 83 GLY A CA 1
ATOM 659 C C . GLY A 1 83 ? -4.297 5.434 -3.161 1.00 75.62 83 GLY A C 1
ATOM 660 O O . GLY A 1 83 ? -3.236 5.020 -3.613 1.00 75.62 83 GLY A O 1
ATOM 661 N N . GLU A 1 84 ? -4.462 6.703 -2.789 1.00 80.81 84 GLU A N 1
ATOM 662 C CA . GLU A 1 84 ? -3.383 7.697 -2.865 1.00 80.81 84 GLU A CA 1
ATOM 663 C C . GLU A 1 84 ? -2.136 7.231 -2.103 1.00 80.81 84 GLU A C 1
ATOM 665 O O . GLU A 1 84 ? -1.045 7.190 -2.667 1.00 80.81 84 GLU A O 1
ATOM 670 N N . LYS A 1 85 ? -2.301 6.745 -0.866 1.00 91.69 85 LYS A N 1
ATOM 671 C CA . LYS A 1 85 ? -1.168 6.222 -0.090 1.00 91.69 85 LYS A CA 1
ATOM 672 C C . LYS A 1 85 ? -0.647 4.882 -0.615 1.00 91.69 85 LYS A C 1
ATOM 674 O O . LYS A 1 85 ? 0.482 4.502 -0.313 1.00 91.69 85 LYS A O 1
ATOM 679 N N . LEU A 1 86 ? -1.452 4.156 -1.397 1.00 91.44 86 LEU A N 1
ATOM 680 C CA . LEU A 1 86 ? -1.014 2.920 -2.048 1.00 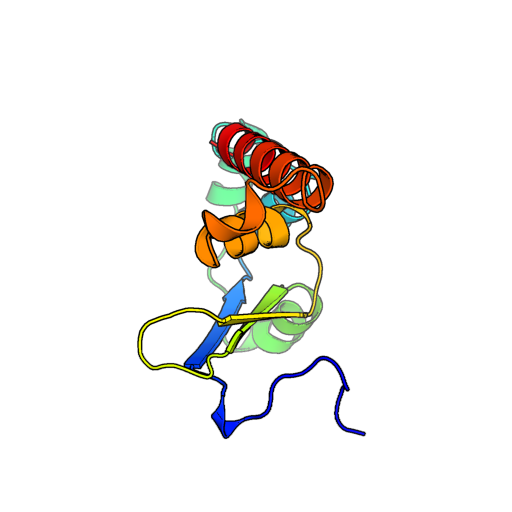91.44 86 LEU A CA 1
ATOM 681 C C . LEU A 1 86 ? 0.009 3.213 -3.148 1.00 91.44 86 LEU A C 1
ATOM 683 O O . LEU A 1 86 ? 0.969 2.456 -3.268 1.00 91.44 86 LEU A O 1
ATOM 687 N N . ASN A 1 87 ? -0.140 4.329 -3.874 1.00 90.12 87 ASN A N 1
ATOM 688 C CA . ASN A 1 87 ? 0.890 4.797 -4.805 1.00 90.12 87 ASN A CA 1
ATOM 689 C C . ASN A 1 87 ? 2.215 5.017 -4.077 1.00 90.12 87 ASN A C 1
ATOM 691 O O . ASN A 1 87 ? 3.232 4.491 -4.517 1.00 90.12 87 ASN A O 1
ATOM 695 N N . SER A 1 88 ? 2.203 5.698 -2.925 1.00 92.19 88 SER A N 1
ATOM 696 C CA . SER A 1 88 ? 3.424 5.912 -2.143 1.00 92.19 88 SER A CA 1
ATOM 697 C C . SER A 1 88 ? 4.074 4.597 -1.714 1.00 92.19 88 SER A C 1
ATOM 699 O O . SER A 1 88 ? 5.271 4.423 -1.911 1.00 92.19 88 SER A O 1
ATOM 701 N N . ILE A 1 89 ? 3.304 3.617 -1.223 1.00 92.38 89 ILE A N 1
ATOM 702 C CA . ILE A 1 89 ? 3.846 2.285 -0.892 1.00 92.38 89 ILE A CA 1
ATOM 703 C C . ILE A 1 89 ? 4.501 1.635 -2.117 1.00 92.38 89 ILE A C 1
ATOM 705 O O . ILE A 1 89 ? 5.636 1.164 -2.039 1.00 92.38 89 ILE A O 1
ATOM 709 N N . LEU A 1 90 ? 3.793 1.592 -3.247 1.00 90.56 90 LEU A N 1
ATOM 710 C CA . LEU A 1 90 ? 4.264 0.888 -4.437 1.00 90.56 90 LEU A CA 1
ATOM 711 C C . LEU A 1 90 ? 5.440 1.608 -5.110 1.00 90.56 90 LEU A C 1
ATOM 713 O O . LEU A 1 90 ? 6.354 0.938 -5.586 1.00 90.56 90 LEU A O 1
ATOM 717 N N . ASN A 1 91 ? 5.489 2.941 -5.072 1.00 88.75 91 ASN A N 1
ATOM 718 C CA . ASN A 1 91 ? 6.643 3.731 -5.505 1.00 88.75 91 ASN A CA 1
ATOM 719 C C . ASN A 1 91 ? 7.893 3.393 -4.688 1.00 88.75 91 ASN A C 1
ATOM 721 O O . ASN A 1 91 ? 8.964 3.188 -5.259 1.00 88.75 91 ASN A O 1
ATOM 725 N N . LEU A 1 92 ? 7.765 3.252 -3.363 1.00 88.94 92 LEU A N 1
ATOM 726 C CA . LEU A 1 92 ? 8.884 2.798 -2.535 1.00 88.94 92 LEU A CA 1
ATOM 727 C C . LEU A 1 92 ? 9.325 1.374 -2.902 1.00 88.94 92 LEU A C 1
ATOM 729 O O . LEU A 1 92 ? 10.522 1.090 -2.883 1.00 88.94 92 LEU A O 1
ATOM 733 N N . CYS A 1 93 ? 8.389 0.489 -3.269 1.00 86.62 93 CYS A N 1
ATOM 734 C CA . CYS A 1 93 ? 8.698 -0.868 -3.732 1.00 86.62 93 CYS A CA 1
ATOM 735 C C . CYS A 1 93 ? 9.378 -0.911 -5.111 1.00 86.62 93 CYS A C 1
ATOM 737 O O . CYS A 1 93 ? 10.213 -1.787 -5.332 1.00 86.62 93 CYS A O 1
ATOM 739 N N . LEU A 1 94 ? 9.051 0.013 -6.024 1.00 83.81 94 LEU A N 1
ATOM 740 C CA . LEU A 1 94 ? 9.797 0.206 -7.277 1.00 83.81 94 LEU A CA 1
ATOM 741 C C . LEU A 1 94 ? 11.239 0.660 -7.000 1.00 83.81 94 LEU A C 1
ATOM 743 O O . LEU A 1 94 ? 12.158 0.341 -7.756 1.00 83.81 94 LEU A O 1
ATOM 747 N N . GLY A 1 95 ? 11.436 1.358 -5.881 1.00 77.56 95 GLY A N 1
ATOM 748 C CA . GLY A 1 95 ? 12.724 1.846 -5.424 1.00 77.56 95 GLY A CA 1
ATOM 749 C C . GLY A 1 95 ? 13.161 3.125 -6.134 1.00 77.56 95 GLY A C 1
ATOM 750 O O . GLY A 1 95 ? 12.499 3.653 -7.025 1.00 77.56 95 GLY A O 1
ATOM 751 N N . TYR A 1 96 ? 14.318 3.631 -5.718 1.00 71.31 96 TYR A N 1
ATOM 752 C CA . TYR A 1 96 ? 14.933 4.832 -6.272 1.00 71.31 96 TYR A CA 1
ATOM 753 C C . TYR A 1 96 ? 16.298 4.480 -6.872 1.00 71.31 96 TYR A C 1
ATOM 755 O O . TYR A 1 96 ? 17.164 3.945 -6.173 1.00 71.31 96 TYR A O 1
ATOM 763 N N . SER A 1 97 ? 16.509 4.757 -8.164 1.00 65.50 97 SER A N 1
ATOM 764 C CA . SER A 1 97 ? 17.821 4.557 -8.795 1.00 65.50 97 SER A CA 1
ATOM 765 C C . SER A 1 97 ? 18.774 5.699 -8.443 1.00 65.50 97 SER A C 1
ATOM 767 O O . SER A 1 97 ? 18.432 6.870 -8.599 1.00 65.50 97 SER A O 1
ATOM 769 N N . LYS A 1 98 ? 20.012 5.365 -8.058 1.00 58.25 98 LYS A N 1
ATOM 770 C CA . LYS A 1 98 ? 21.094 6.344 -7.841 1.00 58.25 98 LYS A CA 1
ATOM 771 C C . LYS A 1 98 ? 21.457 7.133 -9.103 1.00 58.25 98 LYS A C 1
ATOM 773 O O . LYS A 1 98 ? 21.979 8.238 -9.000 1.00 58.25 98 LYS A O 1
ATOM 778 N N . ASP A 1 99 ? 21.107 6.624 -10.284 1.00 57.84 99 ASP A N 1
ATOM 779 C CA . ASP A 1 99 ? 21.282 7.337 -11.558 1.00 57.84 99 ASP A CA 1
ATOM 780 C C . ASP A 1 99 ? 20.432 8.626 -11.631 1.00 57.84 99 ASP A C 1
ATOM 782 O O . ASP A 1 99 ? 20.683 9.509 -12.456 1.00 57.84 99 ASP A O 1
ATOM 786 N N . LEU A 1 100 ? 19.449 8.761 -10.731 1.00 54.94 100 LEU A N 1
ATOM 787 C CA . LEU A 1 100 ? 18.581 9.926 -10.571 1.00 54.94 100 LEU A CA 1
ATOM 788 C C . LEU A 1 100 ? 19.143 10.968 -9.577 1.00 54.94 100 LEU A C 1
ATOM 790 O O . LEU A 1 100 ? 18.512 11.986 -9.339 1.00 54.94 100 LEU A O 1
ATOM 794 N N . GLU A 1 101 ? 20.341 10.806 -9.003 1.00 55.47 101 GLU A N 1
ATOM 795 C CA . GLU A 1 101 ? 20.953 11.837 -8.130 1.00 55.47 101 GLU A CA 1
ATOM 796 C C . GLU A 1 101 ? 21.461 13.079 -8.898 1.00 55.47 101 GLU A C 1
ATOM 798 O O . GLU A 1 101 ? 21.927 14.058 -8.312 1.00 55.47 101 GLU A O 1
ATOM 803 N N . ASN A 1 102 ? 21.350 13.080 -10.228 1.00 59.97 102 ASN A N 1
ATOM 804 C CA . ASN A 1 102 ? 21.695 14.223 -11.065 1.00 59.97 102 ASN A CA 1
ATOM 805 C C . ASN A 1 102 ? 20.676 15.371 -10.882 1.00 59.97 102 ASN A C 1
ATOM 807 O O . ASN A 1 102 ? 19.475 15.131 -10.776 1.00 59.97 102 ASN A O 1
ATOM 811 N N . ASN A 1 103 ? 21.114 16.638 -10.941 1.00 59.56 103 ASN A N 1
ATOM 812 C CA . ASN A 1 103 ? 20.263 17.832 -10.741 1.00 59.56 103 ASN A CA 1
ATOM 813 C C . ASN A 1 103 ? 18.990 17.862 -11.620 1.00 59.56 103 ASN A C 1
ATOM 815 O O . ASN A 1 103 ? 18.029 18.553 -11.285 1.00 59.56 103 ASN A O 1
ATOM 819 N N . LYS A 1 104 ? 18.978 17.108 -12.728 1.00 62.12 104 LYS A N 1
ATOM 820 C CA . LYS A 1 104 ? 17.838 16.925 -13.638 1.00 62.12 104 LYS A CA 1
ATOM 821 C C . LYS A 1 104 ? 16.646 16.188 -13.003 1.00 62.12 104 LYS A C 1
ATOM 823 O O . LYS A 1 104 ? 15.531 16.331 -13.490 1.00 62.12 104 LYS A O 1
ATOM 828 N N . PHE A 1 105 ? 16.859 15.445 -11.920 1.00 68.31 105 PHE A N 1
ATOM 829 C CA . PHE A 1 105 ? 15.859 14.564 -11.308 1.00 68.31 105 PHE A CA 1
ATOM 830 C C . PHE A 1 105 ? 15.535 14.932 -9.852 1.00 68.31 105 PHE A C 1
ATOM 832 O O . PHE A 1 105 ? 14.941 14.137 -9.128 1.00 68.31 105 PHE A O 1
ATOM 839 N N . LYS A 1 106 ? 15.854 16.164 -9.422 1.00 73.31 106 LYS A N 1
ATOM 840 C CA . LYS A 1 106 ? 15.490 16.681 -8.086 1.00 73.31 106 LYS A CA 1
ATOM 841 C C . LYS A 1 106 ? 14.016 16.471 -7.736 1.00 73.31 106 LYS A C 1
ATOM 843 O O . LYS A 1 106 ? 13.709 16.175 -6.589 1.00 73.31 106 LYS A O 1
ATOM 848 N N . LEU A 1 107 ? 13.126 16.607 -8.721 1.00 79.00 107 LEU A N 1
ATOM 849 C CA . LEU A 1 107 ? 11.694 16.378 -8.537 1.00 79.00 107 LEU A CA 1
ATOM 850 C C . LEU A 1 107 ? 11.390 14.912 -8.191 1.00 79.00 107 LEU A C 1
ATOM 852 O O . LEU A 1 107 ? 10.615 14.650 -7.284 1.00 79.00 107 LEU A O 1
ATOM 856 N N . SER A 1 108 ? 12.043 13.958 -8.860 1.00 78.56 108 SER A N 1
ATOM 857 C CA . SER A 1 108 ? 11.887 12.525 -8.578 1.00 78.56 108 SER A CA 1
ATOM 858 C C . SER A 1 108 ? 12.395 12.156 -7.184 1.00 78.56 108 SER A C 1
ATOM 860 O O . SER A 1 108 ? 11.766 11.349 -6.507 1.00 78.56 108 SER A O 1
ATOM 862 N N . LEU A 1 109 ? 13.501 12.763 -6.737 1.00 82.69 109 LEU A N 1
ATOM 863 C CA . LEU A 1 109 ? 14.001 12.575 -5.373 1.00 82.69 109 LEU A CA 1
ATOM 864 C C . LEU A 1 109 ? 13.033 13.141 -4.330 1.00 82.69 109 LEU A C 1
ATOM 866 O O . LEU A 1 109 ? 12.777 12.484 -3.326 1.00 82.69 109 LEU A O 1
ATOM 870 N N . GLN A 1 110 ? 12.494 14.339 -4.567 1.00 86.75 110 GLN A N 1
ATOM 871 C CA . GLN A 1 110 ? 11.519 14.942 -3.661 1.00 86.75 110 GLN A CA 1
ATOM 872 C C . GLN A 1 110 ? 10.265 14.072 -3.549 1.00 86.75 110 GLN A C 1
ATOM 874 O O . GLN A 1 110 ? 9.882 13.735 -2.438 1.00 86.75 110 GLN A O 1
ATOM 879 N N . ASN A 1 111 ? 9.712 13.615 -4.677 1.00 87.06 111 ASN A N 1
ATOM 880 C CA . ASN A 1 111 ? 8.558 12.713 -4.681 1.00 87.06 111 ASN A CA 1
ATOM 881 C C . ASN A 1 111 ? 8.832 11.428 -3.884 1.00 87.06 111 ASN A C 1
ATOM 883 O O . ASN A 1 111 ? 7.988 10.996 -3.112 1.00 87.06 111 ASN A O 1
ATOM 887 N N . PHE A 1 112 ? 10.028 10.842 -4.020 1.00 88.81 112 PHE A N 1
ATOM 888 C CA . PHE A 1 112 ? 10.403 9.662 -3.239 1.00 88.81 112 PHE A CA 1
ATOM 889 C C . PHE A 1 112 ? 10.469 9.959 -1.733 1.00 88.81 112 PHE A C 1
ATOM 891 O O . PHE A 1 112 ? 10.022 9.151 -0.923 1.00 88.81 112 PHE A O 1
ATOM 898 N N . ILE A 1 113 ? 11.014 11.113 -1.337 1.00 90.44 113 ILE A N 1
ATOM 899 C CA . ILE A 1 113 ? 11.042 11.542 0.069 1.00 90.44 113 ILE A CA 1
ATOM 900 C C . ILE A 1 113 ? 9.619 11.759 0.596 1.00 90.44 113 ILE A C 1
ATOM 902 O O . ILE A 1 113 ? 9.312 11.325 1.706 1.00 90.44 113 ILE A O 1
ATOM 906 N N . ASP A 1 114 ? 8.752 12.380 -0.199 1.00 92.94 114 ASP A N 1
ATOM 907 C CA . ASP A 1 114 ? 7.352 12.608 0.157 1.00 92.94 114 ASP A CA 1
ATOM 908 C C . ASP A 1 114 ? 6.615 11.269 0.331 1.00 92.94 114 ASP A C 1
ATOM 910 O O . ASP A 1 114 ? 5.926 11.070 1.333 1.00 92.94 114 ASP A O 1
ATOM 914 N N . ASP A 1 115 ? 6.848 10.305 -0.567 1.00 93.94 115 ASP A N 1
ATOM 915 C CA . ASP A 1 115 ? 6.321 8.941 -0.462 1.00 93.94 115 ASP A CA 1
ATOM 916 C C . ASP A 1 115 ? 6.804 8.237 0.819 1.00 93.94 115 ASP A C 1
ATOM 918 O O . ASP A 1 115 ? 6.015 7.583 1.509 1.00 93.94 115 ASP A O 1
ATOM 922 N N . VAL A 1 116 ? 8.081 8.405 1.193 1.00 93.44 116 VAL A N 1
ATOM 923 C CA . VAL A 1 116 ? 8.617 7.896 2.468 1.00 93.44 116 VAL A CA 1
ATOM 924 C C . VAL A 1 116 ? 7.866 8.498 3.657 1.00 93.44 116 VAL A C 1
ATOM 926 O O . VAL A 1 116 ? 7.511 7.768 4.585 1.00 93.44 116 VAL A O 1
ATOM 929 N N . GLU A 1 117 ? 7.625 9.808 3.663 1.00 95.06 117 GLU A N 1
ATOM 930 C CA . GLU A 1 117 ? 6.922 10.477 4.761 1.00 95.06 117 GLU A CA 1
ATOM 931 C C . GLU A 1 117 ? 5.455 10.048 4.857 1.00 95.06 117 GLU A C 1
ATOM 933 O O . GLU A 1 117 ? 4.981 9.756 5.958 1.00 95.06 117 GLU A O 1
ATOM 938 N N . VAL A 1 118 ? 4.757 9.911 3.725 1.00 94.50 118 VAL A N 1
ATOM 939 C CA . VAL A 1 118 ? 3.386 9.378 3.683 1.00 94.50 118 VAL A CA 1
ATOM 940 C C . VAL A 1 118 ? 3.334 7.986 4.312 1.00 94.50 118 VAL A C 1
ATOM 942 O O . VAL A 1 118 ? 2.520 7.748 5.207 1.00 94.50 118 VAL A O 1
ATOM 945 N N . VAL A 1 119 ? 4.224 7.075 3.904 1.00 93.62 119 VAL A N 1
ATOM 946 C CA . VAL A 1 119 ? 4.239 5.698 4.424 1.00 93.62 119 VAL A CA 1
ATOM 947 C C . VAL A 1 119 ? 4.616 5.659 5.906 1.00 93.62 119 VAL A C 1
ATOM 949 O O . VAL A 1 119 ? 3.993 4.926 6.670 1.00 93.62 119 VAL A O 1
ATOM 952 N N . LYS A 1 120 ? 5.560 6.489 6.365 1.00 93.81 120 LYS A N 1
ATOM 953 C CA . LYS A 1 120 ? 5.879 6.602 7.800 1.00 93.81 120 LYS A CA 1
ATOM 954 C C . LYS A 1 120 ? 4.684 7.057 8.632 1.00 93.81 120 LYS A C 1
ATOM 956 O O . LYS A 1 120 ? 4.468 6.536 9.723 1.00 93.81 120 LYS A O 1
ATOM 961 N N . GLN A 1 121 ? 3.911 8.024 8.140 1.00 93.75 121 GLN A N 1
ATOM 962 C CA . GLN A 1 121 ? 2.732 8.533 8.848 1.00 93.75 121 GLN A CA 1
ATOM 963 C C . GLN A 1 121 ? 1.623 7.482 8.968 1.00 93.75 121 GLN A C 1
ATOM 965 O O . GLN A 1 121 ? 0.832 7.529 9.914 1.00 93.75 121 GLN A O 1
ATOM 970 N N . MET A 1 122 ? 1.578 6.509 8.052 1.00 93.50 122 MET A N 1
ATOM 971 C CA . MET A 1 122 ? 0.643 5.388 8.143 1.00 93.50 122 MET A CA 1
ATOM 972 C C . MET A 1 122 ? 0.916 4.498 9.357 1.00 93.50 122 MET A C 1
ATOM 974 O O . MET A 1 122 ? -0.046 3.981 9.923 1.00 93.50 122 MET A O 1
ATOM 978 N N . GLY A 1 123 ? 2.161 4.415 9.831 1.00 89.88 123 GLY A N 1
ATOM 979 C CA . GLY A 1 123 ? 2.556 3.654 11.021 1.00 89.88 123 GLY A CA 1
ATOM 980 C C . GLY A 1 123 ? 3.019 2.233 10.748 1.00 89.88 123 GLY A C 1
ATOM 981 O O . GLY A 1 123 ? 2.591 1.634 9.738 1.00 89.88 123 GLY A O 1
#

Organism: NCBI:txid393763

pLDDT: mean 82.41, std 11.18, range [45.09, 95.31]

Foldseek 3Di:
DPDPQDDDPVFWPDKDKAQQPLVLCCQLVVDFACPDPVSVVSNVVTDDDDPVCVVVSVVAIKMKTFGDPDPPAGQDMDIDHHGNLVCLVVLVSNPDDPVLVPPVNVVVVVSNVVSVVSVVRHD